Protein AF-A0A7S0Y3U4-F1 (afdb_monomer_lite)

pLDDT: mean 75.2, std 18.19, range [38.06, 94.94]

InterPro domains:
  IPR001638 Solute-binding protein family 3/N-terminal domain of MltF [PF00497] (31-138)

Radius of gyration: 26.19 Å; chains: 1; bounding box: 66×33×100 Å

Structure (mmCIF, N/CA/C/O backbone):
data_AF-A0A7S0Y3U4-F1
#
_entry.id   AF-A0A7S0Y3U4-F1
#
loop_
_atom_site.group_PDB
_atom_site.id
_atom_site.type_symbol
_atom_site.label_atom_id
_atom_site.label_alt_id
_atom_site.label_comp_id
_atom_site.label_asym_id
_atom_site.label_entity_id
_atom_site.label_seq_id
_atom_site.pdbx_PDB_ins_code
_atom_site.Cartn_x
_atom_site.Cartn_y
_atom_site.Cartn_z
_atom_site.occupancy
_atom_site.B_iso_or_equiv
_atom_site.auth_seq_id
_atom_site.auth_comp_id
_atom_site.auth_asym_id
_atom_site.auth_atom_id
_atom_site.pdbx_PDB_model_num
ATOM 1 N N . LEU A 1 1 ? -34.179 -6.756 67.789 1.00 38.88 1 LEU A N 1
ATOM 2 C CA . LEU A 1 1 ? -34.322 -7.344 66.439 1.00 38.88 1 LEU A CA 1
ATOM 3 C C . LEU A 1 1 ? -34.660 -6.210 65.473 1.00 38.88 1 LEU A C 1
ATOM 5 O O . LEU A 1 1 ? -35.826 -5.898 65.292 1.00 38.88 1 LEU A O 1
ATOM 9 N N . PHE A 1 2 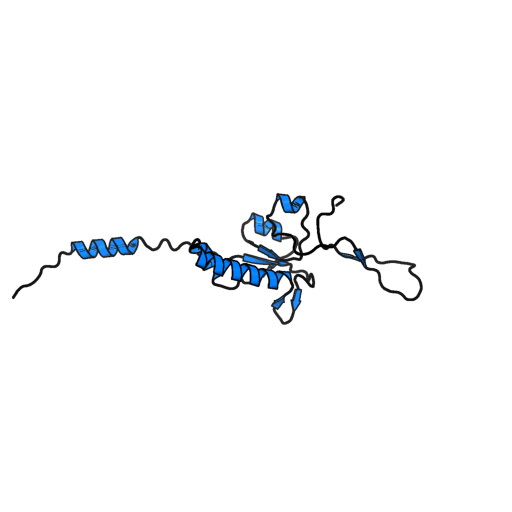? -33.640 -5.516 64.961 1.00 38.06 2 PHE A N 1
ATOM 10 C CA . PHE A 1 2 ? -33.795 -4.469 63.946 1.00 38.06 2 PHE A CA 1
ATOM 11 C C . PHE A 1 2 ? -33.689 -5.132 62.570 1.00 38.06 2 PHE A C 1
ATOM 13 O O . PHE A 1 2 ? -32.618 -5.610 62.210 1.00 38.06 2 PHE A O 1
ATOM 20 N N . GLY A 1 3 ? -34.801 -5.211 61.838 1.00 38.19 3 GLY A N 1
ATOM 21 C CA . GLY A 1 3 ? -34.831 -5.648 60.443 1.00 38.19 3 GLY A CA 1
ATOM 22 C C . GLY A 1 3 ? -34.945 -4.429 59.539 1.00 38.19 3 GLY A C 1
ATOM 23 O O . GLY A 1 3 ? -35.981 -3.769 59.522 1.00 38.19 3 GLY A O 1
ATOM 24 N N . THR A 1 4 ? -33.872 -4.101 58.827 1.00 45.12 4 THR A N 1
ATOM 25 C CA . THR A 1 4 ? -33.842 -3.032 57.829 1.00 45.12 4 THR A CA 1
ATOM 26 C C . THR A 1 4 ? -34.565 -3.486 56.565 1.00 45.12 4 THR A C 1
ATOM 28 O O . THR A 1 4 ? -34.158 -4.413 55.870 1.00 45.12 4 THR A O 1
ATOM 31 N N . MET A 1 5 ? -35.670 -2.810 56.273 1.00 44.88 5 MET A N 1
ATOM 32 C CA . MET A 1 5 ? -36.444 -2.957 55.049 1.00 44.88 5 MET A CA 1
ATOM 33 C C . MET A 1 5 ? -35.709 -2.196 53.934 1.00 44.88 5 MET A C 1
ATOM 35 O O . MET A 1 5 ? -35.868 -0.987 53.780 1.00 44.88 5 MET A O 1
ATOM 39 N N . VAL A 1 6 ? -34.822 -2.881 53.206 1.00 46.69 6 VAL A N 1
ATOM 40 C CA . VAL A 1 6 ? -34.140 -2.300 52.040 1.00 46.69 6 VAL A CA 1
ATOM 41 C C . VAL A 1 6 ? -35.144 -2.213 50.890 1.00 46.69 6 VAL A C 1
ATOM 43 O O . VAL A 1 6 ? -35.621 -3.222 50.378 1.00 46.69 6 VAL A O 1
ATOM 46 N N . SER A 1 7 ? -35.486 -0.976 50.533 1.00 51.22 7 SER A N 1
ATOM 47 C CA . SER A 1 7 ? -36.418 -0.600 49.470 1.00 51.22 7 SER A CA 1
ATOM 48 C C . SER A 1 7 ? -36.044 -1.211 48.113 1.00 51.22 7 SER A C 1
ATOM 50 O O . SER A 1 7 ? -34.919 -1.058 47.633 1.00 51.22 7 SER A O 1
ATOM 52 N N . SER A 1 8 ? -37.021 -1.840 47.456 1.00 55.72 8 SER A N 1
ATOM 53 C CA . SER A 1 8 ? -36.918 -2.464 46.127 1.00 55.72 8 SER A CA 1
ATOM 54 C C . SER A 1 8 ? -36.589 -1.486 44.987 1.00 55.72 8 SER A C 1
ATOM 56 O O . SER A 1 8 ? -36.200 -1.915 43.901 1.00 55.72 8 SER A O 1
ATOM 58 N N . SER A 1 9 ? -36.689 -0.174 45.222 1.00 53.62 9 SER A N 1
ATOM 59 C CA . SER A 1 9 ? -36.407 0.868 44.224 1.00 53.62 9 SER A CA 1
ATOM 60 C C . SER A 1 9 ? -34.919 1.062 43.912 1.00 53.62 9 SER A C 1
ATOM 62 O O . SER A 1 9 ? -34.582 1.508 42.816 1.00 53.62 9 SER A O 1
ATOM 64 N N . ALA A 1 10 ? -34.019 0.698 44.833 1.00 52.53 10 ALA A N 1
ATOM 65 C CA . ALA A 1 10 ? -32.576 0.839 44.628 1.00 52.53 10 ALA A CA 1
ATOM 66 C C . ALA A 1 10 ? -32.040 -0.154 43.581 1.00 52.53 10 ALA A C 1
ATOM 68 O O . ALA A 1 10 ? -31.176 0.190 42.778 1.00 52.53 10 ALA A O 1
ATOM 69 N N . TRP A 1 11 ? -32.607 -1.363 43.531 1.00 51.38 11 TRP A N 1
ATOM 70 C CA . TRP A 1 11 ? -32.203 -2.400 42.579 1.00 51.38 11 TRP A CA 1
ATOM 71 C C . TRP A 1 11 ? -32.619 -2.075 41.144 1.00 51.38 11 TRP A C 1
ATOM 73 O O . TRP A 1 11 ? -31.838 -2.280 40.218 1.00 51.38 11 TRP A O 1
ATOM 83 N N . ALA A 1 12 ? -33.810 -1.502 40.952 1.00 52.09 12 ALA A N 1
ATOM 84 C CA . ALA A 1 12 ? -34.292 -1.119 39.626 1.00 52.09 12 ALA A CA 1
ATOM 85 C C . ALA A 1 12 ? -33.425 -0.020 38.986 1.00 52.09 12 ALA A C 1
ATOM 87 O O . ALA A 1 12 ? -33.136 -0.081 37.794 1.00 52.09 12 ALA A O 1
ATOM 88 N N . LEU A 1 13 ? -32.953 0.946 39.783 1.00 47.81 13 LEU A N 1
ATOM 89 C CA . LEU A 1 13 ? -32.050 2.007 39.324 1.00 47.81 13 LEU A CA 1
ATOM 90 C C . LEU A 1 13 ? -30.660 1.476 38.952 1.00 47.81 13 LEU A C 1
ATOM 92 O O . LEU A 1 13 ? -30.117 1.892 37.932 1.00 47.81 13 LEU A O 1
ATOM 96 N N . VAL A 1 14 ? -30.109 0.528 39.717 1.00 52.47 14 VAL A N 1
ATOM 97 C CA . VAL A 1 14 ? -28.813 -0.106 39.408 1.00 52.47 14 VAL A CA 1
ATOM 98 C C . VAL A 1 14 ? -28.886 -0.931 38.118 1.00 52.47 14 VAL A C 1
ATOM 100 O O . VAL A 1 14 ? -27.982 -0.851 37.290 1.00 52.47 14 VAL A O 1
ATOM 103 N N . VAL A 1 15 ? -29.983 -1.662 37.890 1.00 54.34 15 VAL A N 1
ATOM 104 C CA . VAL A 1 15 ? -30.180 -2.440 36.653 1.00 54.34 15 VAL A CA 1
ATOM 105 C C . VAL A 1 15 ? -30.372 -1.526 35.436 1.00 54.34 15 VAL A C 1
ATOM 107 O O . VAL A 1 15 ? -29.781 -1.771 34.385 1.00 54.34 15 VAL A O 1
ATOM 110 N N . LEU A 1 16 ? -31.125 -0.428 35.574 1.00 47.66 16 LEU A N 1
ATOM 111 C CA . LEU A 1 16 ? -31.295 0.549 34.491 1.00 47.66 16 LEU A CA 1
ATOM 112 C C . LEU A 1 16 ? -29.999 1.309 34.167 1.00 47.66 16 LEU A C 1
ATOM 114 O O . LEU A 1 16 ? -29.732 1.555 32.990 1.00 47.66 16 LEU A O 1
ATOM 118 N N . LEU A 1 17 ? -29.172 1.630 35.167 1.00 49.12 17 LEU A N 1
ATOM 119 C CA . LEU A 1 17 ? -27.875 2.290 34.966 1.00 49.12 17 LEU A CA 1
ATOM 120 C C . LEU A 1 17 ? -26.839 1.374 34.295 1.00 49.12 17 LEU A C 1
ATOM 122 O O . LEU A 1 17 ? -26.054 1.859 33.486 1.00 49.12 17 LEU A O 1
ATOM 126 N N . LEU A 1 18 ? -26.870 0.062 34.550 1.00 48.94 18 LEU A N 1
ATOM 127 C CA . LEU A 1 18 ? -25.977 -0.904 33.892 1.00 48.94 18 LEU A CA 1
ATOM 128 C C . LEU A 1 18 ? -26.388 -1.231 32.447 1.00 48.94 18 LEU A C 1
ATOM 130 O O . LEU A 1 18 ? -25.547 -1.626 31.646 1.00 48.94 18 LEU A O 1
ATOM 134 N N . SER A 1 19 ? -27.659 -1.036 32.086 1.00 44.81 19 SER A N 1
ATOM 135 C CA . SER A 1 19 ? -28.164 -1.353 30.740 1.00 44.81 19 SER A CA 1
ATOM 136 C C . SER A 1 19 ? -27.830 -0.316 29.656 1.00 44.81 19 SER A C 1
ATOM 138 O O . SER A 1 19 ? -28.010 -0.596 28.474 1.00 44.81 19 SER A O 1
ATOM 140 N N . ARG A 1 20 ? -27.342 0.879 30.025 1.00 43.34 20 ARG A N 1
ATOM 141 C CA . ARG A 1 20 ? -27.036 1.963 29.067 1.00 43.34 20 ARG A CA 1
ATOM 142 C C . ARG A 1 20 ? -25.591 1.992 28.559 1.00 43.34 20 ARG A C 1
ATOM 144 O O . ARG A 1 20 ? -25.303 2.776 27.663 1.00 43.34 20 ARG A O 1
ATOM 151 N N . SER A 1 21 ? -24.698 1.154 29.082 1.00 48.00 21 SER A N 1
ATOM 152 C CA . SER A 1 21 ? -23.252 1.269 28.816 1.00 48.00 21 SER A CA 1
ATOM 153 C C . SER A 1 21 ? -22.712 0.352 27.715 1.00 48.00 21 SER A C 1
ATOM 155 O O . SER A 1 21 ? -21.503 0.183 27.618 1.00 48.00 21 SER A O 1
ATOM 157 N N . ALA A 1 22 ? -23.562 -0.241 26.877 1.00 46.78 22 ALA A N 1
ATOM 158 C CA . ALA A 1 22 ? -23.114 -1.153 25.823 1.00 46.78 22 ALA A CA 1
ATOM 159 C C . ALA A 1 22 ? -23.587 -0.723 24.429 1.00 46.78 22 ALA A C 1
ATOM 161 O O . ALA A 1 22 ? -24.050 -1.540 23.644 1.00 46.78 22 ALA A O 1
ATOM 162 N N . ALA A 1 23 ? -23.432 0.556 24.087 1.00 44.84 23 ALA A N 1
ATOM 163 C CA . ALA A 1 23 ? -23.079 0.868 22.706 1.00 44.84 23 ALA A CA 1
ATOM 164 C C . ALA A 1 23 ? -21.573 0.601 22.587 1.00 44.84 23 ALA A C 1
ATOM 166 O O . ALA A 1 23 ? -20.758 1.513 22.693 1.00 44.84 23 ALA A O 1
ATOM 167 N N . VAL A 1 24 ? -21.200 -0.680 22.503 1.00 54.19 24 VAL A N 1
ATOM 168 C CA . VAL A 1 24 ? -19.844 -1.059 22.100 1.00 54.19 24 VAL A CA 1
ATOM 169 C C . VAL A 1 24 ? -19.705 -0.513 20.686 1.00 54.19 24 VAL A C 1
ATOM 171 O O . VAL A 1 24 ? -20.443 -0.944 19.802 1.00 54.19 24 VAL A O 1
ATOM 174 N N . ALA A 1 25 ? -18.858 0.500 20.501 1.00 55.66 25 ALA A N 1
ATOM 175 C CA . ALA A 1 25 ? -18.509 0.973 19.172 1.00 55.66 25 ALA A CA 1
ATOM 176 C C . ALA A 1 25 ? -18.062 -0.249 18.360 1.00 55.66 25 ALA A C 1
ATOM 178 O O . ALA A 1 25 ? -17.199 -1.007 18.807 1.00 55.66 25 ALA A O 1
ATOM 179 N N . GLU A 1 26 ? -18.744 -0.503 17.248 1.00 61.81 26 GLU A N 1
ATOM 180 C CA . GLU A 1 26 ? -18.539 -1.704 16.452 1.00 61.81 26 GLU A CA 1
ATOM 181 C C . GLU A 1 26 ? -17.098 -1.715 15.932 1.00 61.81 26 GLU A C 1
ATOM 183 O O . GLU A 1 26 ? -16.666 -0.804 15.230 1.00 61.81 26 GLU A O 1
ATOM 188 N N . TYR A 1 27 ? -16.332 -2.721 16.351 1.00 69.19 27 TYR A N 1
ATOM 189 C CA . TYR A 1 27 ? -14.959 -2.929 15.910 1.00 69.19 27 TYR A CA 1
ATOM 190 C C . TYR A 1 27 ? -14.960 -3.346 14.440 1.00 69.19 27 TYR A C 1
ATOM 192 O O . TYR A 1 27 ? -15.448 -4.425 14.099 1.00 69.19 27 TYR A O 1
ATOM 200 N N . THR A 1 28 ? -14.366 -2.519 13.584 1.00 74.56 28 THR A N 1
ATOM 201 C CA . THR A 1 28 ? -14.059 -2.882 12.199 1.00 74.56 28 THR A CA 1
ATOM 202 C C . THR A 1 28 ? -12.540 -2.908 12.023 1.00 74.56 28 THR A C 1
ATOM 204 O O . THR A 1 28 ? -11.907 -1.853 12.162 1.00 74.56 28 THR A O 1
ATOM 207 N N . PRO A 1 29 ? -11.922 -4.077 11.764 1.00 81.00 29 PRO A N 1
ATOM 208 C CA . PRO A 1 29 ? -10.488 -4.148 11.502 1.00 81.00 29 PRO A CA 1
ATOM 209 C C . PRO A 1 29 ? -10.142 -3.359 10.237 1.00 81.00 29 PRO A C 1
ATOM 211 O O . PRO A 1 29 ? -10.935 -3.321 9.295 1.00 81.00 29 PRO A O 1
ATOM 214 N N . ILE A 1 30 ? -8.949 -2.762 10.208 1.00 88.31 30 ILE A N 1
ATOM 215 C CA . ILE A 1 30 ? -8.428 -2.114 9.000 1.00 88.31 30 ILE A CA 1
ATOM 216 C C . ILE A 1 30 ? -8.164 -3.197 7.952 1.00 88.31 30 ILE A C 1
ATOM 218 O O . ILE A 1 30 ? -7.420 -4.145 8.209 1.00 88.31 30 ILE A O 1
ATOM 222 N N . ARG A 1 31 ? -8.763 -3.054 6.770 1.00 91.94 31 ARG A N 1
ATOM 223 C CA . ARG A 1 31 ? -8.635 -4.005 5.660 1.00 91.94 31 ARG A CA 1
ATOM 224 C C . ARG A 1 31 ? -7.496 -3.579 4.758 1.00 91.94 31 ARG A C 1
ATOM 226 O O . ARG A 1 31 ? -7.560 -2.535 4.101 1.00 91.94 31 ARG A O 1
ATOM 233 N N . VAL A 1 32 ? -6.449 -4.389 4.752 1.00 94.62 32 VAL A N 1
ATOM 234 C CA . VAL A 1 32 ? -5.183 -4.070 4.101 1.00 94.62 32 VAL A CA 1
ATOM 235 C C . VAL A 1 32 ? -4.976 -5.033 2.950 1.00 94.62 32 VAL A C 1
ATOM 237 O O . VAL A 1 32 ? -4.858 -6.237 3.146 1.00 94.62 32 VAL A O 1
ATOM 240 N N . GLY A 1 33 ? -4.904 -4.488 1.746 1.00 94.75 33 GLY A N 1
ATOM 241 C CA . GLY A 1 33 ? -4.608 -5.236 0.537 1.00 94.75 33 GLY A CA 1
ATOM 242 C C . GLY A 1 33 ? -3.182 -4.986 0.088 1.00 94.75 33 GLY A C 1
ATOM 243 O O . GLY A 1 33 ? -2.685 -3.863 0.147 1.00 94.75 33 GLY A O 1
ATOM 244 N N . ALA A 1 34 ? -2.537 -6.020 -0.424 1.00 94.50 34 ALA A N 1
ATOM 245 C CA . ALA A 1 34 ? -1.285 -5.917 -1.149 1.00 94.50 34 ALA A CA 1
ATOM 246 C C . ALA A 1 34 ? -1.483 -6.443 -2.570 1.00 94.50 34 ALA A C 1
ATOM 248 O O . ALA A 1 34 ? -2.316 -7.324 -2.784 1.00 94.50 34 ALA A O 1
ATOM 249 N N . CYS A 1 35 ? -0.777 -5.902 -3.560 1.00 92.00 35 CYS A N 1
ATOM 250 C CA . CYS A 1 35 ? -0.997 -6.378 -4.918 1.00 92.00 35 CYS A CA 1
ATOM 251 C C . CYS A 1 35 ? -0.595 -7.839 -5.103 1.00 92.00 35 CYS A C 1
ATOM 253 O O . CYS A 1 35 ? 0.447 -8.285 -4.627 1.00 92.00 35 CYS A O 1
ATOM 255 N N . GLU A 1 36 ? -1.468 -8.572 -5.794 1.00 88.31 36 GLU A N 1
ATOM 256 C CA . GLU A 1 36 ? -1.301 -9.996 -6.082 1.00 88.31 36 GLU A CA 1
ATOM 257 C C . GLU A 1 36 ? -0.073 -10.257 -6.964 1.00 88.31 36 GLU A C 1
ATOM 259 O O . GLU A 1 36 ? 0.690 -11.192 -6.715 1.00 88.31 36 GLU A O 1
ATOM 264 N N . ASP A 1 37 ? 0.145 -9.407 -7.970 1.00 85.44 37 ASP A N 1
ATOM 265 C CA . ASP A 1 37 ? 1.305 -9.513 -8.843 1.00 85.44 37 ASP A CA 1
ATOM 266 C C . ASP A 1 37 ? 2.576 -9.136 -8.081 1.00 85.44 37 ASP A C 1
ATOM 268 O O . ASP A 1 37 ? 2.694 -8.044 -7.522 1.00 85.44 37 ASP A O 1
ATOM 272 N N . ALA A 1 38 ? 3.557 -10.042 -8.087 1.00 82.19 38 ALA A N 1
ATOM 273 C CA . ALA A 1 38 ? 4.826 -9.813 -7.416 1.00 82.19 38 ALA A CA 1
ATOM 274 C C . ALA A 1 38 ? 5.518 -8.565 -7.984 1.00 82.19 38 ALA A C 1
ATOM 276 O O . ALA A 1 38 ? 5.996 -8.546 -9.120 1.00 82.19 38 ALA A O 1
ATOM 277 N N . PHE A 1 39 ? 5.635 -7.545 -7.144 1.00 87.56 39 PHE A N 1
ATOM 278 C CA . PHE A 1 39 ? 6.295 -6.286 -7.430 1.00 87.56 39 PHE A CA 1
ATOM 279 C C . PHE A 1 39 ? 7.486 -6.088 -6.495 1.00 87.56 39 PHE A C 1
ATOM 281 O O . PHE A 1 39 ? 7.558 -5.156 -5.690 1.00 87.56 39 PHE A O 1
ATOM 288 N N . ALA A 1 40 ? 8.439 -7.018 -6.571 1.00 89.75 40 ALA A N 1
ATOM 289 C CA . ALA A 1 40 ? 9.651 -6.951 -5.771 1.00 89.75 40 ALA A CA 1
ATOM 290 C C . ALA A 1 40 ? 10.460 -5.673 -6.097 1.00 89.75 40 ALA A C 1
ATOM 292 O O . ALA A 1 40 ? 10.603 -5.313 -7.267 1.00 89.75 40 ALA A O 1
ATOM 293 N N . PRO A 1 41 ? 11.033 -4.995 -5.086 1.00 91.56 41 PRO A N 1
ATOM 294 C CA . PRO A 1 41 ? 11.096 -5.401 -3.678 1.00 91.56 41 PRO A CA 1
ATOM 295 C C . PRO A 1 41 ? 9.933 -4.886 -2.802 1.00 91.56 41 PRO A C 1
ATOM 297 O O . PRO A 1 41 ? 10.001 -5.030 -1.582 1.00 91.56 41 PRO A O 1
ATOM 300 N N . PHE A 1 42 ? 8.896 -4.268 -3.375 1.00 92.00 42 PHE A N 1
ATOM 301 C CA . PHE A 1 42 ? 7.831 -3.582 -2.630 1.00 92.00 42 PHE A CA 1
ATOM 302 C C . PHE A 1 42 ? 6.816 -4.539 -2.012 1.00 92.00 42 PHE A C 1
ATOM 304 O O . PHE A 1 42 ? 6.562 -4.448 -0.814 1.00 92.00 42 PHE A O 1
ATOM 311 N N . VAL A 1 43 ? 6.293 -5.472 -2.807 1.00 93.00 43 VAL A N 1
ATOM 312 C CA . VAL A 1 43 ? 5.352 -6.517 -2.379 1.00 93.00 43 VAL A CA 1
ATOM 313 C C . VAL A 1 43 ? 5.627 -7.774 -3.190 1.00 93.00 43 VAL A C 1
ATOM 315 O O . VAL A 1 43 ? 5.696 -7.714 -4.412 1.00 93.00 43 VAL A O 1
ATOM 318 N N . TYR A 1 44 ? 5.819 -8.912 -2.538 1.00 92.25 44 TYR A N 1
ATOM 319 C CA . TYR A 1 44 ? 5.977 -10.210 -3.188 1.00 92.25 44 TYR A CA 1
ATOM 320 C C . TYR A 1 44 ? 5.718 -11.339 -2.187 1.00 92.25 44 TYR A C 1
ATOM 322 O O . TYR A 1 44 ? 5.810 -11.151 -0.977 1.00 92.25 44 TYR A O 1
ATOM 330 N N . PHE A 1 45 ? 5.409 -12.531 -2.689 1.00 89.62 45 PHE A N 1
ATOM 331 C CA . PHE A 1 45 ? 5.220 -13.705 -1.844 1.00 89.62 45 PHE A CA 1
ATOM 332 C C . PHE A 1 45 ? 6.551 -14.435 -1.639 1.00 89.62 45 PHE A C 1
ATOM 334 O O . PHE A 1 45 ? 7.205 -14.831 -2.608 1.00 89.62 45 PHE A O 1
ATOM 341 N N . ALA A 1 46 ? 6.963 -14.629 -0.389 1.00 88.75 46 ALA A N 1
ATOM 342 C CA . ALA A 1 46 ? 8.140 -15.421 -0.044 1.00 88.75 46 ALA A CA 1
ATOM 343 C C . ALA A 1 46 ? 7.946 -16.114 1.305 1.00 88.75 46 ALA A C 1
ATOM 345 O O . ALA A 1 46 ? 7.326 -15.573 2.211 1.00 88.75 46 ALA A O 1
ATOM 346 N N . HIS A 1 47 ? 8.497 -17.321 1.445 1.00 89.88 47 HIS A N 1
ATOM 347 C CA . HIS A 1 47 ? 8.433 -18.104 2.689 1.00 89.88 47 HIS A CA 1
ATOM 348 C C . HIS A 1 47 ? 7.007 -18.383 3.207 1.00 89.88 47 HIS A C 1
ATOM 350 O O . HIS A 1 47 ? 6.831 -18.646 4.390 1.00 89.88 47 HIS A O 1
ATOM 356 N N . GLY A 1 48 ? 6.000 -18.377 2.326 1.00 88.19 48 GLY A N 1
ATOM 357 C CA . GLY A 1 48 ? 4.603 -18.605 2.708 1.00 88.19 48 GLY A CA 1
ATOM 358 C C . GLY A 1 48 ? 3.847 -17.342 3.131 1.00 88.19 48 GLY A C 1
ATOM 359 O O . GLY A 1 48 ? 2.693 -17.456 3.529 1.00 88.19 48 GLY A O 1
ATOM 360 N N . GLU A 1 49 ? 4.464 -16.163 3.021 1.00 90.25 49 GLU A N 1
ATOM 361 C CA . GLU A 1 49 ? 3.899 -14.893 3.474 1.00 90.25 49 GLU A CA 1
ATOM 362 C C . GLU A 1 49 ? 4.042 -13.795 2.411 1.00 90.25 49 GLU A C 1
ATOM 364 O O . GLU A 1 49 ? 4.959 -13.803 1.581 1.00 90.25 49 GLU A O 1
ATOM 369 N N . THR A 1 50 ? 3.138 -12.816 2.458 1.00 91.75 50 THR A N 1
ATOM 370 C CA . THR A 1 50 ? 3.271 -11.566 1.704 1.00 91.75 50 THR A CA 1
ATOM 371 C C . THR A 1 50 ? 4.287 -10.681 2.414 1.00 91.75 50 THR A C 1
ATOM 373 O O . THR A 1 50 ? 4.070 -10.250 3.544 1.00 91.75 50 THR A O 1
ATOM 376 N N . VAL A 1 51 ? 5.403 -10.407 1.749 1.00 93.06 51 VAL A N 1
ATOM 377 C CA . VAL A 1 51 ? 6.525 -9.634 2.286 1.00 93.06 51 VAL A CA 1
ATOM 378 C C . VAL A 1 51 ? 6.908 -8.512 1.329 1.00 93.06 51 VAL A C 1
ATOM 380 O O . VAL A 1 51 ? 6.476 -8.464 0.179 1.00 93.06 51 VAL A O 1
ATOM 383 N N . GLY A 1 52 ? 7.760 -7.605 1.792 1.00 93.38 52 GLY A N 1
ATOM 384 C CA . GLY A 1 52 ? 8.328 -6.551 0.963 1.00 93.38 52 GLY A CA 1
ATOM 385 C C . GLY A 1 52 ? 8.380 -5.216 1.683 1.00 93.38 52 GLY A C 1
ATOM 386 O O . GLY A 1 52 ? 7.927 -5.078 2.818 1.00 93.38 52 GLY A O 1
ATOM 387 N N . PHE A 1 53 ? 8.973 -4.229 1.023 1.00 94.06 53 PHE A N 1
ATOM 388 C CA . PHE A 1 53 ? 9.187 -2.910 1.605 1.00 94.06 53 PHE A CA 1
ATOM 389 C C . PHE A 1 53 ? 7.885 -2.227 2.052 1.00 94.06 53 PHE A C 1
ATOM 391 O O . PHE A 1 53 ? 7.861 -1.602 3.111 1.00 94.06 53 PHE A O 1
ATOM 398 N N . ASP A 1 54 ? 6.801 -2.366 1.287 1.00 94.31 54 ASP A N 1
ATOM 399 C CA . ASP A 1 54 ? 5.518 -1.745 1.631 1.00 94.31 54 ASP A CA 1
ATOM 400 C C . ASP A 1 54 ? 4.846 -2.446 2.812 1.00 94.31 54 ASP A C 1
ATOM 402 O O . ASP A 1 54 ? 4.271 -1.785 3.674 1.00 94.31 54 ASP A O 1
ATOM 406 N N . VAL A 1 55 ? 4.966 -3.775 2.881 1.00 93.06 55 VAL A N 1
ATOM 407 C CA . VAL A 1 55 ? 4.450 -4.582 3.995 1.00 93.06 55 VAL A CA 1
ATOM 408 C C . VAL A 1 55 ? 5.140 -4.192 5.299 1.00 93.06 55 VAL A C 1
ATOM 410 O O . VAL A 1 55 ? 4.481 -3.940 6.306 1.00 93.06 55 VAL A O 1
ATOM 413 N N . GLU A 1 56 ? 6.469 -4.092 5.280 1.00 93.38 56 GLU A N 1
ATOM 414 C CA . GLU A 1 56 ? 7.246 -3.723 6.464 1.00 93.38 56 GLU A CA 1
ATOM 415 C C . GLU A 1 56 ? 6.994 -2.269 6.885 1.00 93.38 56 GLU A C 1
ATOM 417 O O . GLU A 1 56 ? 6.831 -1.989 8.074 1.00 93.38 56 GLU A O 1
ATOM 422 N N . GLN A 1 57 ? 6.877 -1.338 5.931 1.00 92.56 57 GLN A N 1
ATOM 423 C CA . GLN A 1 57 ? 6.457 0.032 6.239 1.00 92.56 57 GLN A CA 1
ATOM 424 C C . GLN A 1 57 ? 5.079 0.071 6.897 1.00 92.56 57 GLN A C 1
ATOM 426 O O . GLN A 1 57 ? 4.893 0.775 7.890 1.00 92.56 57 GLN A O 1
ATOM 431 N N . TRP A 1 58 ? 4.119 -0.681 6.362 1.00 92.75 58 TRP A N 1
ATOM 432 C CA . TRP A 1 58 ? 2.770 -0.722 6.900 1.00 92.75 58 TRP A CA 1
ATOM 433 C C . TRP A 1 58 ? 2.742 -1.235 8.343 1.00 92.75 58 TRP A C 1
ATOM 435 O O . TRP A 1 58 ? 2.119 -0.602 9.191 1.00 92.75 58 TRP A O 1
ATOM 445 N N . LYS A 1 59 ? 3.485 -2.303 8.662 1.00 90.88 59 LYS A N 1
ATOM 446 C CA . LYS A 1 59 ? 3.615 -2.807 10.044 1.00 90.88 59 LYS A CA 1
ATOM 447 C C . LYS A 1 59 ? 4.122 -1.729 11.006 1.00 90.88 59 LYS A C 1
ATOM 449 O O . LYS A 1 59 ? 3.599 -1.587 12.115 1.00 90.88 59 LYS A O 1
ATOM 454 N N . VAL A 1 60 ? 5.114 -0.941 10.583 1.00 91.00 60 VAL A N 1
ATOM 455 C CA . VAL A 1 60 ? 5.652 0.171 11.383 1.00 91.00 60 VAL A CA 1
ATOM 456 C C . VAL A 1 60 ? 4.608 1.273 11.563 1.00 91.00 60 VAL A C 1
ATOM 458 O O . VAL A 1 60 ? 4.390 1.715 12.689 1.00 91.00 60 VAL A O 1
ATOM 461 N N . ILE A 1 61 ? 3.939 1.694 10.488 1.00 90.44 61 ILE A N 1
ATOM 462 C CA . ILE A 1 61 ? 2.894 2.728 10.538 1.00 90.44 61 ILE A CA 1
ATOM 463 C C . ILE A 1 61 ? 1.762 2.290 11.461 1.00 90.44 61 ILE A C 1
ATOM 465 O O . ILE A 1 61 ? 1.417 3.022 12.380 1.00 90.44 61 ILE A O 1
ATOM 469 N N . HIS A 1 62 ? 1.252 1.075 11.273 1.00 89.19 62 HIS A N 1
ATOM 470 C CA . HIS A 1 62 ? 0.203 0.491 12.096 1.00 89.19 62 HIS A CA 1
ATOM 471 C C . HIS A 1 62 ? 0.583 0.495 13.584 1.00 89.19 62 HIS A C 1
ATOM 473 O O . HIS A 1 62 ? -0.177 0.973 14.426 1.00 89.19 62 HIS A O 1
ATOM 479 N N . SER A 1 63 ? 1.800 0.046 13.904 1.00 86.12 63 SER A N 1
ATOM 480 C CA . SER A 1 63 ? 2.311 0.018 15.279 1.00 86.12 63 SER A CA 1
ATOM 481 C C . SER A 1 63 ? 2.425 1.415 15.895 1.00 86.12 63 SER A C 1
ATOM 483 O O . SER A 1 63 ? 2.088 1.608 17.064 1.00 86.12 63 SER A O 1
ATOM 485 N N . LEU A 1 64 ? 2.887 2.403 15.125 1.00 87.88 64 LEU A N 1
ATOM 486 C CA . LEU A 1 64 ? 2.993 3.790 15.582 1.00 87.88 64 LEU A CA 1
ATOM 487 C C . LEU A 1 64 ? 1.616 4.439 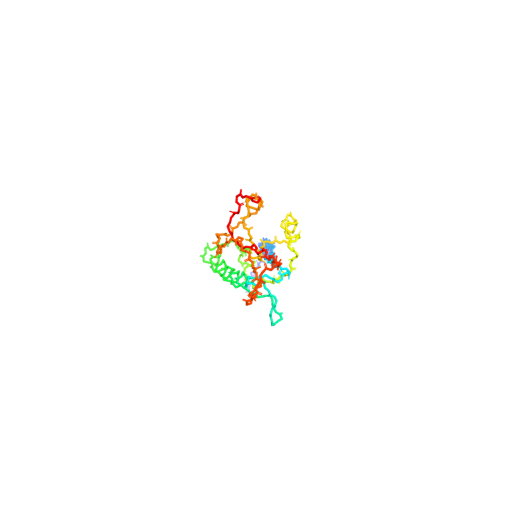15.754 1.00 87.88 64 LEU A C 1
ATOM 489 O O . LEU A 1 64 ? 1.395 5.133 16.745 1.00 87.88 64 LEU A O 1
ATOM 493 N N . SER A 1 65 ? 0.681 4.179 14.840 1.00 86.62 65 SER A N 1
ATOM 494 C CA . SER A 1 65 ? -0.706 4.633 14.941 1.00 86.62 65 SER A CA 1
ATOM 495 C C . SER A 1 65 ? -1.389 4.061 16.181 1.00 86.62 65 SER A C 1
ATOM 497 O O . SER A 1 65 ? -2.057 4.804 16.895 1.00 86.62 65 SER A O 1
ATOM 499 N N . ALA A 1 66 ? -1.172 2.777 16.488 1.00 83.62 66 ALA A N 1
ATOM 500 C CA . ALA A 1 66 ? -1.702 2.144 17.695 1.00 83.62 66 ALA A CA 1
ATOM 501 C C . ALA A 1 66 ? -1.184 2.842 18.964 1.00 83.62 66 ALA A C 1
ATOM 503 O O . ALA A 1 66 ? -1.954 3.205 19.855 1.00 83.62 66 ALA A O 1
ATOM 504 N N . GLN A 1 67 ? 0.130 3.084 19.030 1.00 83.94 67 GLN A N 1
ATOM 505 C CA . GLN A 1 67 ? 0.768 3.757 20.164 1.00 83.94 67 GLN A CA 1
ATOM 506 C C . GLN A 1 67 ? 0.286 5.202 20.331 1.00 83.94 67 GLN A C 1
ATOM 508 O O . GLN A 1 67 ? 0.044 5.646 21.456 1.00 83.94 67 GLN A O 1
ATOM 513 N N . ASP A 1 68 ? 0.140 5.945 19.233 1.00 85.62 68 ASP A N 1
ATOM 514 C CA . ASP A 1 68 ? -0.317 7.331 19.291 1.00 85.62 68 ASP A CA 1
ATOM 515 C C . ASP A 1 68 ? -1.796 7.436 19.676 1.00 85.62 68 ASP A C 1
ATOM 517 O O . ASP A 1 68 ? -2.148 8.298 20.483 1.00 85.62 68 ASP A O 1
ATOM 521 N N . ALA A 1 69 ? -2.644 6.518 19.201 1.00 82.94 69 ALA A N 1
ATOM 522 C CA . ALA A 1 69 ? -4.047 6.442 19.603 1.00 82.94 69 ALA A CA 1
ATOM 523 C C . ALA A 1 69 ? -4.182 6.217 21.120 1.00 82.94 69 ALA A C 1
ATOM 525 O O . ALA A 1 69 ? -4.915 6.945 21.789 1.00 82.94 69 ALA A O 1
ATOM 526 N N . VAL A 1 70 ? -3.391 5.300 21.692 1.00 81.06 70 VAL A N 1
ATOM 527 C CA . VAL A 1 70 ? -3.322 5.092 23.151 1.00 81.06 70 VAL A CA 1
ATOM 528 C C . VAL A 1 70 ? -2.858 6.363 23.869 1.00 81.06 70 VAL A C 1
ATOM 530 O O . VAL A 1 70 ? -3.436 6.761 24.880 1.00 81.06 70 VAL A O 1
ATOM 533 N N . ARG A 1 71 ? -1.806 7.015 23.362 1.00 82.88 71 ARG A N 1
ATOM 534 C CA . ARG A 1 71 ? -1.178 8.176 24.010 1.00 82.88 71 ARG A CA 1
ATOM 535 C C . ARG A 1 71 ? -2.069 9.416 24.012 1.00 82.88 71 ARG A C 1
ATOM 537 O O . ARG A 1 71 ? -2.063 10.170 24.983 1.00 82.88 71 ARG A O 1
ATOM 544 N N . THR A 1 72 ? -2.778 9.661 22.916 1.00 84.88 72 THR A N 1
ATOM 545 C CA . THR A 1 72 ? -3.588 10.872 22.713 1.00 84.88 72 THR A CA 1
ATOM 546 C C . THR A 1 72 ? -5.007 10.740 23.264 1.00 84.88 72 THR A C 1
ATOM 548 O O . THR A 1 72 ? -5.737 11.729 23.284 1.00 84.88 72 THR A O 1
ATOM 551 N N . GLY A 1 73 ? -5.385 9.553 23.755 1.00 78.00 73 GLY A N 1
ATOM 552 C CA . GLY A 1 73 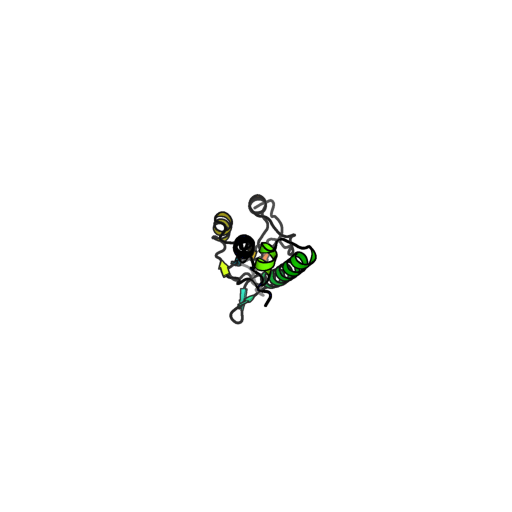? -6.766 9.258 24.130 1.00 78.00 73 GLY A CA 1
ATOM 553 C C . GLY A 1 73 ? -7.678 9.260 22.906 1.00 78.00 73 GLY A C 1
ATOM 554 O O . GLY A 1 73 ? -8.778 9.809 22.968 1.00 78.00 73 GLY A O 1
ATOM 555 N N . GLY A 1 74 ? -7.179 8.715 21.791 1.00 70.81 74 GLY A N 1
ATOM 556 C CA . GLY A 1 74 ? -7.917 8.571 20.544 1.00 70.81 74 GLY A CA 1
ATOM 557 C C . GLY A 1 74 ? -9.205 7.770 20.726 1.00 70.81 74 GLY A C 1
ATOM 558 O O . GLY A 1 74 ? -9.454 7.174 21.775 1.00 70.81 74 GLY A O 1
ATOM 559 N N . ASP A 1 75 ? -10.047 7.775 19.694 1.00 75.94 75 ASP A N 1
ATOM 560 C CA . ASP A 1 75 ? -11.300 7.022 19.720 1.00 75.94 75 ASP A CA 1
ATOM 561 C C . ASP A 1 75 ? -11.031 5.546 20.066 1.00 75.94 75 ASP A C 1
ATOM 563 O O . ASP A 1 75 ? -10.175 4.897 19.464 1.00 75.94 75 ASP A O 1
ATOM 567 N N . MET A 1 76 ? -11.782 5.023 21.038 1.00 71.25 76 MET A N 1
ATOM 568 C CA . MET A 1 76 ? -11.736 3.624 21.457 1.00 71.25 76 MET A CA 1
ATOM 569 C C . MET A 1 76 ? -11.942 2.681 20.266 1.00 71.25 76 MET A C 1
ATOM 571 O O . MET A 1 76 ? -11.320 1.625 20.216 1.00 71.25 76 MET A O 1
ATOM 575 N N . SER A 1 77 ? -12.774 3.069 19.293 1.00 70.88 77 SER A N 1
ATOM 576 C CA . SER A 1 77 ? -12.973 2.292 18.066 1.00 70.88 77 SER A CA 1
ATOM 577 C C . SER A 1 77 ? -11.678 2.182 17.247 1.00 70.88 77 SER A C 1
ATOM 579 O O . SER A 1 77 ? -11.274 1.080 16.887 1.00 70.88 77 SER A O 1
ATOM 581 N N . ALA A 1 78 ? -10.966 3.297 17.052 1.00 71.75 78 ALA A N 1
ATOM 582 C CA . ALA A 1 78 ? -9.697 3.349 16.331 1.00 71.75 78 ALA A CA 1
ATOM 583 C C . ALA A 1 78 ? -8.580 2.607 17.074 1.00 71.75 78 ALA A C 1
ATOM 585 O O . ALA A 1 78 ? -7.773 1.923 16.450 1.00 71.75 78 ALA A O 1
ATOM 586 N N . MET A 1 79 ? -8.552 2.703 18.407 1.00 74.06 79 MET A N 1
ATOM 587 C CA . MET A 1 79 ? -7.623 1.933 19.233 1.00 74.06 79 MET A CA 1
ATOM 588 C C . MET A 1 79 ? -7.852 0.432 19.063 1.00 74.06 79 MET A C 1
ATOM 590 O O . MET A 1 79 ? -6.902 -0.283 18.759 1.00 74.06 79 MET A O 1
ATOM 594 N N . LEU A 1 80 ? -9.104 -0.028 19.179 1.00 75.44 80 LEU A N 1
ATOM 595 C CA . LEU A 1 80 ? -9.467 -1.432 18.981 1.00 75.44 80 LEU A CA 1
ATOM 596 C C . LEU A 1 80 ? -9.076 -1.906 17.576 1.00 75.44 80 LEU A C 1
ATOM 598 O O . LEU A 1 80 ? -8.447 -2.955 17.453 1.00 75.44 80 LEU A O 1
ATOM 602 N N . SER A 1 81 ? -9.366 -1.119 16.531 1.00 75.62 81 SER A N 1
ATOM 603 C CA . SER A 1 81 ? -8.984 -1.407 15.137 1.00 75.62 81 SER A CA 1
ATOM 604 C C . SER A 1 81 ? -7.479 -1.606 14.925 1.00 75.62 81 SER A C 1
ATOM 606 O O . SER A 1 81 ? -7.105 -2.280 13.969 1.00 75.62 81 SER A O 1
ATOM 608 N N . LEU A 1 82 ? -6.640 -1.066 15.815 1.00 81.31 82 LEU A N 1
ATOM 609 C CA . LEU A 1 82 ? -5.178 -1.107 15.748 1.00 81.31 82 LEU A CA 1
ATOM 610 C C . LEU A 1 82 ? -4.538 -2.085 16.757 1.00 81.31 82 LEU A C 1
ATOM 612 O O . LEU A 1 82 ? -3.316 -2.226 16.785 1.00 81.31 82 LEU A O 1
ATOM 616 N N . GLU A 1 83 ? -5.325 -2.770 17.598 1.00 75.38 83 GLU A N 1
ATOM 617 C CA . GLU A 1 83 ? -4.799 -3.712 18.604 1.00 75.38 83 GLU A CA 1
ATOM 618 C C . GLU A 1 83 ? -4.204 -4.989 17.997 1.00 75.38 83 GLU A C 1
ATOM 620 O O . GLU A 1 83 ? -3.389 -5.661 18.632 1.00 75.38 83 GLU A O 1
ATOM 625 N N . ARG A 1 84 ? -4.629 -5.358 16.786 1.00 78.38 84 ARG A N 1
ATOM 626 C CA . ARG A 1 84 ? -4.189 -6.578 16.102 1.00 78.38 84 ARG A CA 1
ATOM 627 C C . ARG A 1 84 ? -3.407 -6.235 14.857 1.00 78.38 84 ARG A C 1
ATOM 629 O O . ARG A 1 84 ? -3.779 -5.314 14.142 1.00 78.38 84 ARG A O 1
ATOM 636 N N . GLU A 1 85 ? -2.369 -7.016 14.574 1.00 75.62 85 GLU A N 1
ATOM 637 C CA . GLU A 1 85 ? -1.743 -6.943 13.259 1.00 75.62 85 GLU A CA 1
ATOM 638 C C . GLU A 1 85 ? -2.792 -7.252 12.180 1.00 75.62 85 GLU A C 1
ATOM 640 O O . GLU A 1 85 ? -3.527 -8.238 12.309 1.00 75.62 85 GLU A O 1
ATOM 645 N N . PRO A 1 86 ? -2.903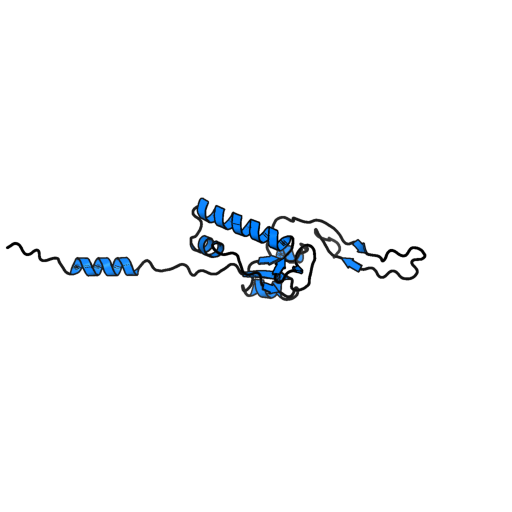 -6.402 11.148 1.00 75.81 86 PRO A N 1
ATOM 646 C CA . PRO A 1 86 ? -3.888 -6.593 10.104 1.00 75.81 86 PRO A CA 1
ATOM 647 C C . PRO A 1 86 ? -3.488 -7.769 9.221 1.00 75.81 86 PRO A C 1
ATOM 649 O O . PRO A 1 86 ? -2.329 -7.911 8.823 1.00 75.81 86 PRO A O 1
ATOM 652 N N . GLU A 1 87 ? -4.473 -8.593 8.886 1.00 83.50 87 GLU A N 1
ATOM 653 C CA . GLU A 1 87 ? -4.324 -9.596 7.843 1.00 83.50 87 GLU A CA 1
ATOM 654 C C . GLU A 1 87 ? -4.189 -8.878 6.496 1.00 83.50 87 GLU A C 1
ATOM 656 O O . GLU A 1 87 ? -5.030 -8.054 6.133 1.00 83.50 87 GLU A O 1
ATOM 661 N N . ILE A 1 88 ? -3.097 -9.162 5.785 1.00 90.94 88 ILE A N 1
ATOM 662 C CA . ILE A 1 88 ? -2.837 -8.588 4.468 1.00 90.94 88 ILE A CA 1
ATOM 663 C C . ILE A 1 88 ? -3.329 -9.574 3.419 1.00 90.94 88 ILE A C 1
ATOM 665 O O . ILE A 1 88 ? -2.742 -10.640 3.228 1.00 90.94 88 ILE A O 1
ATOM 669 N N . GLU A 1 89 ? -4.389 -9.201 2.716 1.00 92.06 89 GLU A N 1
ATOM 670 C CA . GLU A 1 89 ? -4.927 -9.988 1.609 1.00 92.06 89 GLU A CA 1
ATOM 671 C C . GLU A 1 89 ? -4.273 -9.603 0.276 1.00 92.06 89 GLU A C 1
ATOM 673 O O . GLU A 1 89 ? -3.844 -8.465 0.075 1.00 92.06 89 GLU A O 1
ATOM 678 N N . LEU A 1 90 ? -4.214 -10.546 -0.665 1.00 91.88 90 LEU A N 1
ATOM 679 C CA . LEU A 1 90 ? -3.780 -10.252 -2.029 1.00 91.88 90 LEU A CA 1
ATOM 680 C C . LEU A 1 90 ? -4.950 -9.699 -2.845 1.00 91.88 90 LEU A C 1
ATOM 682 O O . LEU A 1 90 ? -6.035 -10.280 -2.877 1.00 91.88 90 LEU A O 1
ATOM 686 N N . VAL A 1 91 ? -4.716 -8.579 -3.522 1.00 93.62 91 VAL A N 1
ATOM 687 C CA . VAL A 1 91 ? -5.718 -7.858 -4.310 1.00 93.62 91 VAL A CA 1
ATOM 688 C C . VAL A 1 91 ? -5.196 -7.646 -5.721 1.00 93.62 91 VAL A C 1
ATOM 690 O O . VAL A 1 91 ? -4.059 -7.216 -5.927 1.00 93.62 91 VAL A O 1
ATOM 693 N N . LYS A 1 92 ? -6.042 -7.914 -6.715 1.00 91.94 92 LYS A N 1
ATOM 694 C CA . LYS A 1 92 ? -5.716 -7.634 -8.115 1.00 91.94 92 LYS A CA 1
ATOM 695 C C . LYS A 1 92 ? -5.545 -6.142 -8.329 1.00 91.94 92 LYS A C 1
ATOM 697 O O . LYS A 1 92 ? -6.353 -5.343 -7.858 1.00 91.94 92 LYS A O 1
ATOM 702 N N . PHE A 1 93 ? -4.531 -5.775 -9.103 1.00 88.94 93 PHE A N 1
ATOM 703 C CA . PHE A 1 93 ? -4.246 -4.374 -9.391 1.00 88.94 93 PHE A CA 1
ATOM 704 C C . PHE A 1 93 ? -5.420 -3.645 -10.064 1.00 88.94 93 PHE A C 1
ATOM 706 O O . PHE A 1 93 ? -5.637 -2.469 -9.811 1.00 88.94 93 PHE A O 1
ATOM 713 N N . ASP A 1 94 ? -6.223 -4.334 -10.870 1.00 89.50 94 ASP A N 1
ATOM 714 C CA . ASP A 1 94 ? -7.378 -3.711 -11.529 1.00 89.50 94 ASP A CA 1
ATOM 715 C C . ASP A 1 94 ? -8.617 -3.601 -10.618 1.00 89.50 94 ASP A C 1
ATOM 717 O O . ASP A 1 94 ? -9.611 -2.987 -11.000 1.00 89.50 94 ASP A O 1
ATOM 721 N N . ASP A 1 95 ? -8.588 -4.195 -9.418 1.00 92.19 95 ASP A N 1
ATOM 722 C CA . ASP A 1 95 ? -9.749 -4.273 -8.522 1.00 92.19 95 ASP A CA 1
ATOM 723 C C . ASP A 1 95 ? -9.674 -3.309 -7.328 1.00 92.19 95 ASP A C 1
ATOM 725 O O . ASP A 1 95 ? -10.706 -2.941 -6.764 1.00 92.19 95 ASP A O 1
ATOM 729 N N . PHE A 1 96 ? -8.478 -2.848 -6.941 1.00 91.81 96 PHE A N 1
ATOM 730 C CA . PHE A 1 96 ? -8.317 -2.067 -5.706 1.00 91.81 96 PHE A CA 1
ATOM 731 C C . PHE A 1 96 ? -9.173 -0.784 -5.689 1.00 91.81 96 PHE A C 1
ATOM 733 O O . PHE A 1 96 ? -9.721 -0.437 -4.645 1.00 91.81 96 PHE A O 1
ATOM 740 N N . GLU A 1 97 ? -9.346 -0.104 -6.831 1.00 91.12 97 GLU A N 1
ATOM 741 C CA . GLU A 1 97 ? -10.150 1.127 -6.925 1.00 91.12 97 GLU A CA 1
ATOM 742 C C . GLU A 1 97 ? -11.633 0.859 -6.622 1.00 91.12 97 GLU A C 1
ATOM 744 O O . GLU A 1 97 ? -12.268 1.603 -5.872 1.00 91.12 97 GLU A O 1
ATOM 749 N N . ASN A 1 98 ? -12.183 -0.247 -7.136 1.00 93.31 98 ASN A N 1
ATOM 750 C CA . ASN A 1 98 ? -13.558 -0.654 -6.837 1.00 93.31 98 ASN A CA 1
ATOM 751 C C . ASN A 1 98 ? -13.724 -1.002 -5.358 1.00 93.31 98 ASN A C 1
ATOM 753 O O . ASN A 1 98 ? -14.754 -0.692 -4.753 1.00 93.31 98 ASN A O 1
ATOM 757 N N . ARG A 1 99 ? -12.705 -1.635 -4.773 1.00 94.56 99 ARG A N 1
ATOM 758 C CA . ARG A 1 99 ? -12.708 -2.017 -3.363 1.00 94.56 99 ARG A CA 1
ATOM 759 C C . ARG A 1 99 ? -12.589 -0.829 -2.412 1.00 94.56 99 ARG A C 1
ATOM 761 O O . ARG A 1 99 ? -13.199 -0.850 -1.345 1.00 94.56 99 ARG A O 1
ATOM 768 N N . PHE A 1 100 ? -11.877 0.225 -2.802 1.00 92.50 100 PHE A N 1
ATOM 769 C CA . PHE A 1 100 ? -11.950 1.503 -2.097 1.00 92.50 100 PHE A CA 1
ATOM 770 C C . PHE A 1 100 ? -13.349 2.113 -2.212 1.00 92.50 100 PHE A C 1
ATOM 772 O O . PHE A 1 100 ? -13.944 2.493 -1.206 1.00 92.50 100 PHE A O 1
ATOM 779 N N . ALA A 1 101 ? -13.920 2.150 -3.420 1.00 91.94 101 ALA A N 1
ATOM 780 C CA . ALA A 1 101 ? -15.215 2.784 -3.668 1.00 91.94 101 ALA A CA 1
ATOM 781 C C . ALA A 1 101 ? -16.385 2.120 -2.919 1.00 91.94 101 ALA A C 1
ATOM 783 O O . ALA A 1 101 ? -17.301 2.808 -2.468 1.00 91.94 101 ALA A O 1
ATOM 784 N N . ASN A 1 102 ? -16.368 0.793 -2.775 1.00 93.94 102 ASN A N 1
ATOM 785 C CA . ASN A 1 102 ? -17.382 0.055 -2.014 1.00 93.94 102 ASN A CA 1
ATOM 786 C C . ASN A 1 102 ? -17.030 -0.095 -0.522 1.00 93.94 102 ASN A C 1
ATOM 788 O O . ASN A 1 102 ? -17.777 -0.741 0.215 1.00 93.94 102 ASN A O 1
ATOM 792 N N . GLY A 1 103 ? -15.903 0.483 -0.093 1.00 91.56 103 GLY A N 1
ATOM 793 C CA . GLY A 1 103 ? -15.421 0.431 1.274 1.00 91.56 103 GLY A CA 1
ATOM 794 C C . GLY A 1 103 ? -15.191 -0.993 1.752 1.00 91.56 103 GLY A C 1
ATOM 795 O O . GLY A 1 103 ? -15.610 -1.293 2.860 1.00 91.56 103 GLY A O 1
ATOM 796 N N . THR A 1 104 ? -14.595 -1.868 0.934 1.00 93.31 104 THR A N 1
ATOM 797 C CA . THR A 1 104 ? -14.109 -3.217 1.307 1.00 93.31 104 THR A CA 1
ATOM 798 C C . THR A 1 104 ? -12.585 -3.282 1.426 1.00 93.31 104 THR A C 1
ATOM 800 O O . THR A 1 104 ? -12.043 -4.346 1.723 1.00 93.31 104 THR A O 1
ATOM 803 N N . LEU A 1 105 ? -11.896 -2.169 1.186 1.00 94.19 105 LEU A N 1
ATOM 804 C CA . LEU A 1 105 ? -10.453 -2.007 1.305 1.00 94.19 105 LEU A CA 1
ATOM 805 C C . LEU A 1 105 ? -10.165 -0.621 1.885 1.00 94.19 105 LEU A C 1
ATOM 807 O O . LEU A 1 105 ? -10.763 0.355 1.437 1.00 94.19 105 LEU A O 1
ATOM 811 N N . ASP A 1 106 ? -9.263 -0.545 2.862 1.00 92.75 106 ASP A N 1
ATOM 812 C CA . ASP A 1 106 ? -8.902 0.707 3.544 1.00 92.75 106 ASP A CA 1
ATOM 813 C C . ASP A 1 106 ? -7.477 1.155 3.204 1.00 92.75 106 ASP A C 1
ATOM 815 O O . ASP A 1 106 ? -7.187 2.350 3.174 1.00 92.75 106 ASP A O 1
ATOM 819 N N . VAL A 1 107 ? -6.584 0.205 2.910 1.00 93.94 107 VAL A N 1
ATOM 820 C CA . VAL A 1 107 ? -5.183 0.463 2.557 1.00 93.94 107 VAL A CA 1
ATOM 821 C C . VAL A 1 107 ? -4.752 -0.468 1.433 1.00 93.94 107 VAL A C 1
ATOM 823 O O . VAL A 1 107 ? -5.081 -1.652 1.453 1.00 93.94 107 VAL A O 1
ATOM 826 N N . PHE A 1 108 ? -3.981 0.051 0.473 1.00 94.94 108 PHE A N 1
ATOM 827 C CA . PHE A 1 108 ? -3.437 -0.731 -0.636 1.00 94.94 108 PHE A CA 1
ATOM 828 C C . PHE A 1 108 ? -1.917 -0.560 -0.769 1.00 94.94 108 PHE A C 1
ATOM 830 O O . PHE A 1 108 ? -1.415 0.562 -0.839 1.00 94.94 108 PHE A O 1
ATOM 837 N N . LEU A 1 109 ? -1.191 -1.679 -0.818 1.00 94.62 109 LEU A N 1
ATOM 838 C CA . LEU A 1 109 ? 0.271 -1.769 -0.848 1.00 94.62 109 LEU A CA 1
ATOM 839 C C . LEU A 1 109 ? 0.725 -2.342 -2.203 1.00 94.62 109 LEU A C 1
ATOM 841 O O . LEU A 1 109 ? 0.408 -3.488 -2.514 1.00 94.62 109 LEU A O 1
ATOM 845 N N . CYS A 1 110 ? 1.433 -1.570 -3.038 1.00 92.19 110 CYS A N 1
ATOM 846 C CA . CYS A 1 110 ? 1.877 -2.057 -4.359 1.00 92.19 110 CYS A CA 1
ATOM 847 C C . CYS A 1 110 ? 2.962 -1.210 -5.058 1.00 92.19 110 CYS A C 1
ATOM 849 O O . CYS A 1 110 ? 2.934 -1.024 -6.274 1.00 92.19 110 CYS A O 1
ATOM 851 N N . GLY A 1 111 ? 3.887 -0.591 -4.325 1.00 88.69 111 GLY A N 1
ATOM 852 C CA . GLY A 1 111 ? 4.887 0.321 -4.893 1.00 88.69 111 GLY A CA 1
ATOM 853 C C . GLY A 1 111 ? 4.245 1.369 -5.809 1.00 88.69 111 GLY A C 1
ATOM 854 O O . GLY A 1 111 ? 4.756 1.650 -6.897 1.00 88.69 111 GLY A O 1
ATOM 855 N N . LEU A 1 112 ? 3.055 1.851 -5.420 1.00 88.19 112 LEU A N 1
ATOM 856 C CA . LEU A 1 112 ? 2.123 2.455 -6.360 1.00 88.19 112 LEU A CA 1
ATOM 857 C C . LEU A 1 112 ? 2.660 3.784 -6.873 1.00 88.19 112 LEU A C 1
ATOM 859 O O . LEU A 1 112 ? 3.069 4.674 -6.124 1.00 88.19 112 LEU A O 1
ATOM 863 N N . TYR A 1 113 ? 2.579 3.949 -8.185 1.00 85.00 113 TYR A N 1
ATOM 864 C CA . TYR A 1 113 ? 2.873 5.220 -8.804 1.00 85.00 113 TYR A CA 1
ATOM 865 C C . TYR A 1 113 ? 1.761 6.237 -8.531 1.00 85.00 113 TYR A C 1
ATOM 867 O O . TYR A 1 113 ? 0.602 6.024 -8.912 1.00 85.00 113 TYR A O 1
ATOM 875 N N . ILE A 1 114 ? 2.135 7.365 -7.925 1.00 87.62 114 ILE A N 1
ATOM 876 C CA . ILE A 1 114 ? 1.235 8.492 -7.679 1.00 87.62 114 ILE A CA 1
ATOM 877 C C . ILE A 1 114 ? 1.084 9.281 -8.984 1.00 87.62 114 ILE A C 1
ATOM 879 O O . ILE A 1 114 ? 1.971 10.043 -9.370 1.00 87.62 114 ILE A O 1
ATOM 883 N N . THR A 1 115 ? -0.040 9.088 -9.675 1.00 85.62 115 THR A N 1
ATOM 884 C CA . THR A 1 115 ? -0.419 9.868 -10.863 1.00 85.62 115 THR A CA 1
ATOM 885 C C . THR A 1 115 ? -1.378 10.998 -10.478 1.00 85.62 115 THR A C 1
ATOM 887 O O . THR A 1 115 ? -2.090 10.876 -9.477 1.00 85.62 115 THR A O 1
ATOM 890 N N . PRO A 1 116 ? -1.493 12.074 -11.283 1.00 87.12 116 PRO A N 1
ATOM 891 C CA . PRO A 1 116 ? -2.487 13.120 -11.038 1.00 87.12 116 PRO A CA 1
ATOM 892 C C . PRO A 1 116 ? -3.926 12.589 -10.979 1.00 87.12 116 PRO A C 1
ATOM 894 O O . PRO A 1 116 ? -4.745 13.112 -10.230 1.00 87.12 116 PRO A O 1
ATOM 897 N N . GLN A 1 117 ? -4.242 11.549 -11.757 1.00 86.06 117 GLN A N 1
ATOM 898 C CA . GLN A 1 117 ? -5.559 10.910 -11.748 1.00 86.06 117 GLN A CA 1
ATOM 899 C C . GLN A 1 117 ? -5.849 10.204 -10.419 1.00 86.06 117 GLN A C 1
ATOM 901 O O . GLN A 1 117 ? -6.922 10.395 -9.847 1.00 86.06 117 GLN A O 1
ATOM 906 N N . ARG A 1 118 ? -4.886 9.435 -9.900 1.00 85.88 118 ARG A N 1
ATOM 907 C CA . ARG A 1 118 ? -5.041 8.734 -8.619 1.00 85.88 118 ARG A CA 1
ATOM 908 C C . ARG A 1 118 ? -5.047 9.697 -7.442 1.00 85.88 118 ARG A C 1
ATOM 910 O O . ARG A 1 118 ? -5.885 9.567 -6.565 1.00 85.88 118 ARG A O 1
ATOM 917 N N . PHE A 1 119 ? -4.192 10.716 -7.470 1.00 87.31 119 PHE A N 1
ATOM 918 C CA . PHE A 1 119 ? -4.128 11.732 -6.416 1.00 87.31 119 PHE A CA 1
ATOM 919 C C . PHE A 1 119 ? -5.436 12.528 -6.259 1.00 87.31 119 PHE A C 1
ATOM 921 O O . PHE A 1 119 ? -5.718 13.055 -5.193 1.00 87.31 119 PHE A O 1
ATOM 928 N N . ARG A 1 120 ? -6.257 12.625 -7.316 1.00 88.31 120 ARG A N 1
ATOM 929 C CA . ARG A 1 120 ? -7.592 13.244 -7.234 1.00 88.31 120 ARG A CA 1
ATOM 930 C C . ARG A 1 120 ? -8.652 12.356 -6.583 1.00 88.31 120 ARG A C 1
ATOM 932 O O . ARG A 1 120 ? -9.688 12.878 -6.191 1.00 88.31 120 ARG A O 1
ATOM 939 N N . SER A 1 121 ? -8.442 11.043 -6.558 1.00 85.88 121 SER A N 1
ATOM 940 C CA . SER A 1 121 ? -9.447 10.055 -6.142 1.00 85.88 121 SER A CA 1
ATOM 941 C C . SER A 1 121 ? -9.101 9.345 -4.834 1.00 85.88 121 SER A C 1
ATOM 943 O O . SER A 1 121 ? -10.002 8.814 -4.198 1.00 85.88 121 SER A O 1
ATOM 945 N N . HIS A 1 122 ? -7.829 9.348 -4.432 1.00 88.00 122 HIS A N 1
ATOM 946 C CA . HIS A 1 122 ? -7.326 8.625 -3.270 1.00 88.00 122 HIS A CA 1
ATOM 947 C C . HIS A 1 122 ? -6.288 9.464 -2.526 1.00 88.00 122 HIS A C 1
ATOM 949 O O . HIS A 1 122 ? -5.500 10.187 -3.147 1.00 88.00 122 HIS A O 1
ATOM 955 N N . ASP A 1 123 ? -6.253 9.307 -1.206 1.00 91.56 123 ASP A N 1
ATOM 956 C CA . ASP A 1 123 ? -5.203 9.874 -0.373 1.00 91.56 123 ASP A CA 1
ATOM 957 C C . ASP A 1 123 ? -3.933 9.021 -0.440 1.00 91.56 123 ASP A C 1
ATOM 959 O O . ASP A 1 123 ? -3.972 7.793 -0.534 1.00 91.56 123 ASP A O 1
ATOM 963 N N . PHE A 1 124 ? -2.786 9.692 -0.376 1.00 89.44 124 PHE A N 1
ATOM 964 C CA . PHE A 1 124 ? -1.473 9.060 -0.395 1.00 89.44 124 PHE A CA 1
ATOM 965 C C . PHE A 1 124 ? -0.655 9.504 0.808 1.00 89.44 124 PHE A C 1
ATOM 967 O O . PHE A 1 124 ? -0.628 10.685 1.161 1.00 89.44 124 PHE A O 1
ATOM 974 N N . LEU A 1 125 ? 0.099 8.565 1.377 1.00 87.75 125 LEU A N 1
ATOM 975 C CA . LEU A 1 125 ? 1.212 8.916 2.249 1.00 87.75 125 LEU A CA 1
ATOM 976 C C . LEU A 1 125 ? 2.272 9.707 1.464 1.00 87.75 125 LEU A C 1
ATOM 978 O O . LEU A 1 125 ? 2.349 9.596 0.233 1.00 87.75 125 LEU A O 1
ATOM 982 N N . PRO A 1 126 ? 3.126 10.489 2.153 1.00 88.25 126 PRO A N 1
ATOM 983 C CA . PRO A 1 126 ? 4.277 11.108 1.513 1.00 88.25 126 PRO A CA 1
ATOM 984 C C . PRO A 1 126 ? 5.077 10.077 0.698 1.00 88.25 126 PRO A C 1
ATOM 986 O O . PRO A 1 126 ? 5.297 8.961 1.174 1.00 88.25 126 PRO A O 1
ATOM 989 N N . PRO A 1 127 ? 5.521 10.420 -0.525 1.00 88.06 127 PRO A N 1
ATOM 990 C CA . PRO A 1 127 ? 6.198 9.463 -1.387 1.00 88.06 127 PRO A CA 1
ATOM 991 C C . PRO A 1 127 ? 7.511 9.009 -0.745 1.00 88.06 127 PRO A C 1
ATOM 993 O O . PRO A 1 127 ? 8.380 9.829 -0.450 1.00 88.06 127 PRO A O 1
ATOM 996 N N . TYR A 1 128 ? 7.668 7.698 -0.581 1.00 85.94 128 TYR A N 1
ATOM 997 C CA . TYR A 1 128 ? 8.852 7.079 0.026 1.00 85.94 128 TYR A CA 1
ATOM 998 C C . TYR A 1 128 ? 9.865 6.560 -1.006 1.00 85.94 128 TYR A C 1
ATOM 1000 O O . TYR A 1 128 ? 11.005 6.260 -0.656 1.00 85.94 128 TYR A O 1
ATOM 1008 N N . PHE A 1 129 ? 9.481 6.464 -2.283 1.00 86.38 129 PHE A N 1
ATOM 1009 C CA . PHE A 1 129 ? 10.352 6.019 -3.369 1.00 86.38 129 PHE A CA 1
ATOM 1010 C C . PHE A 1 129 ? 10.205 6.912 -4.605 1.00 86.38 129 PHE A C 1
ATOM 1012 O O . PHE A 1 129 ? 9.106 7.343 -4.960 1.00 86.38 129 PHE A O 1
ATOM 1019 N N . SER A 1 130 ? 11.325 7.204 -5.269 1.00 82.19 130 SER A N 1
ATOM 1020 C CA . SER A 1 130 ? 11.366 8.002 -6.495 1.00 82.19 130 SER A CA 1
ATOM 1021 C C . SER A 1 130 ? 12.269 7.335 -7.516 1.00 82.19 130 SER A C 1
ATOM 1023 O O . SER A 1 130 ? 13.406 6.968 -7.232 1.00 82.19 130 SER A O 1
ATOM 1025 N N . SER A 1 131 ? 11.776 7.258 -8.736 1.00 72.25 131 SER A N 1
ATOM 1026 C CA . SER A 1 131 ? 12.462 6.684 -9.886 1.00 72.25 131 SER A CA 1
ATOM 1027 C C . SER A 1 131 ? 11.737 7.178 -11.135 1.00 72.25 131 SER A C 1
ATOM 1029 O O . SER A 1 131 ? 10.880 8.047 -11.036 1.00 72.25 131 SER A O 1
ATOM 1031 N N . GLY A 1 132 ? 12.127 6.703 -12.309 1.00 69.44 132 GLY A N 1
ATOM 1032 C CA . GLY A 1 132 ? 11.443 7.035 -13.550 1.00 69.44 132 GLY A CA 1
ATOM 1033 C C . GLY A 1 132 ? 11.474 5.846 -14.489 1.00 69.44 132 GLY A C 1
ATOM 1034 O O . GLY A 1 132 ? 12.100 4.826 -14.182 1.00 69.44 132 GLY A O 1
ATOM 1035 N N . LEU A 1 133 ? 10.824 5.998 -15.639 1.00 70.44 133 LEU A N 1
ATOM 1036 C CA . LEU A 1 133 ? 10.835 4.993 -16.694 1.00 70.44 133 LEU A CA 1
ATOM 1037 C C . LEU A 1 133 ? 12.279 4.717 -17.113 1.00 70.44 133 LEU A C 1
ATOM 1039 O O . LEU A 1 133 ? 13.023 5.619 -17.508 1.00 70.44 133 LEU A O 1
ATOM 1043 N N . ARG A 1 134 ? 12.685 3.454 -17.007 1.00 71.12 134 ARG A N 1
ATOM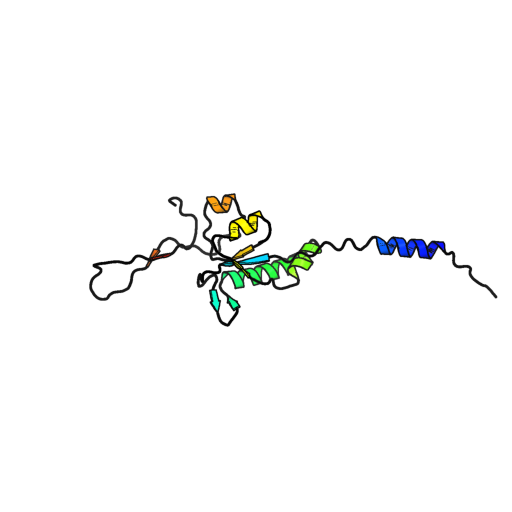 1044 C CA . ARG A 1 134 ? 13.980 2.986 -17.494 1.00 71.12 134 ARG A CA 1
ATOM 1045 C C . ARG A 1 134 ? 13.764 1.806 -18.418 1.00 71.12 134 ARG A C 1
ATOM 1047 O O . ARG A 1 134 ? 13.031 0.878 -18.086 1.00 71.12 134 ARG A O 1
ATOM 1054 N N . ALA A 1 135 ? 14.436 1.856 -19.560 1.00 75.38 135 ALA A N 1
ATOM 1055 C CA . ALA A 1 135 ? 14.566 0.717 -20.443 1.00 75.38 135 ALA A CA 1
ATOM 1056 C C . ALA A 1 135 ? 15.542 -0.280 -19.814 1.00 75.38 135 ALA A C 1
ATOM 1058 O O . ALA A 1 135 ? 16.709 0.048 -19.588 1.00 75.38 135 ALA A O 1
ATOM 1059 N N . VAL A 1 136 ? 15.072 -1.494 -19.545 1.00 72.25 136 VAL A N 1
ATOM 1060 C CA . VAL A 1 136 ? 15.950 -2.623 -19.239 1.00 72.25 136 VAL A CA 1
ATOM 1061 C C . VAL A 1 136 ? 16.198 -3.384 -20.531 1.00 72.25 136 VAL A C 1
ATOM 1063 O O . VAL A 1 136 ? 15.256 -3.797 -21.208 1.00 72.25 136 VAL A O 1
ATOM 1066 N N . VAL A 1 137 ? 17.476 -3.546 -20.869 1.00 75.31 137 VAL A N 1
ATOM 1067 C CA . VAL A 1 137 ? 17.933 -4.264 -22.060 1.00 75.31 137 VAL A CA 1
ATOM 1068 C C . VAL A 1 137 ? 18.819 -5.427 -21.639 1.00 75.31 137 VAL A C 1
ATOM 1070 O O . VAL A 1 137 ? 19.578 -5.331 -20.674 1.00 75.31 137 VAL A O 1
ATOM 1073 N N . MET A 1 138 ? 18.717 -6.542 -22.357 1.00 74.94 138 MET A N 1
ATOM 1074 C CA . MET A 1 138 ? 19.595 -7.686 -22.137 1.00 74.94 138 MET A CA 1
ATOM 1075 C C . MET A 1 138 ? 21.039 -7.285 -22.450 1.00 74.94 138 MET A C 1
ATOM 1077 O O . MET A 1 138 ? 21.324 -6.808 -23.548 1.00 74.9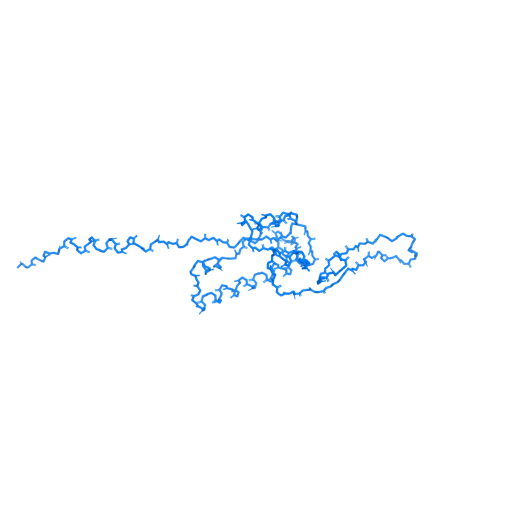4 138 MET A O 1
ATOM 1081 N N . SER A 1 139 ? 21.951 -7.510 -21.504 1.00 70.50 139 SER A N 1
ATOM 1082 C CA . SER A 1 139 ? 23.382 -7.362 -21.763 1.00 70.50 139 SER A CA 1
ATOM 1083 C C . SER A 1 139 ? 23.819 -8.467 -22.727 1.00 70.50 139 SER A C 1
ATOM 1085 O O . SER A 1 139 ? 23.861 -9.638 -22.345 1.00 70.50 139 SER A O 1
ATOM 1087 N N . ARG A 1 140 ? 24.082 -8.117 -23.991 1.00 68.56 140 ARG A N 1
ATOM 1088 C CA . ARG A 1 140 ? 24.756 -8.996 -24.956 1.00 68.56 140 ARG A CA 1
ATOM 1089 C C . ARG A 1 140 ? 26.187 -8.489 -25.161 1.00 68.56 140 ARG A C 1
ATOM 1091 O O . ARG A 1 140 ? 26.344 -7.278 -25.310 1.00 68.56 140 ARG A O 1
ATOM 1098 N N . PRO A 1 141 ? 27.205 -9.368 -25.189 1.00 63.00 141 PRO A N 1
ATOM 1099 C CA . PRO A 1 141 ? 28.585 -8.943 -25.414 1.00 63.00 141 PRO A CA 1
ATOM 1100 C C . PRO A 1 141 ? 28.780 -8.308 -26.802 1.00 63.00 141 PRO A C 1
ATOM 1102 O O . PRO A 1 141 ? 29.510 -7.329 -26.925 1.00 63.00 141 PRO A O 1
ATOM 1105 N N . ASP A 1 142 ? 28.060 -8.795 -27.824 1.00 61.97 142 ASP A N 1
ATOM 1106 C CA . ASP A 1 142 ? 28.312 -8.441 -29.221 1.00 61.97 142 ASP A CA 1
ATOM 1107 C C . ASP A 1 142 ? 26.974 -8.292 -29.983 1.00 61.97 142 ASP A C 1
ATOM 1109 O O . ASP A 1 142 ? 26.259 -9.269 -30.189 1.00 61.97 142 ASP A O 1
ATOM 1113 N N . HIS A 1 143 ? 26.643 -7.069 -30.413 1.00 52.44 143 HIS A N 1
ATOM 1114 C CA . HIS A 1 143 ? 25.501 -6.684 -31.272 1.00 52.44 143 HIS A CA 1
ATOM 1115 C C . HIS A 1 143 ? 24.074 -6.662 -30.665 1.00 52.44 143 HIS A C 1
ATOM 1117 O O . HIS A 1 143 ? 23.511 -7.655 -30.197 1.00 52.44 143 HIS A O 1
ATOM 1123 N N . LEU A 1 144 ? 23.445 -5.479 -30.752 1.00 54.94 144 LEU A N 1
ATOM 1124 C CA . LEU A 1 144 ? 22.042 -5.201 -30.415 1.00 54.94 144 LEU A CA 1
ATOM 1125 C C . LEU A 1 144 ? 21.220 -4.998 -31.700 1.00 54.94 144 LEU A C 1
ATOM 1127 O O . LEU A 1 144 ? 20.817 -3.881 -32.007 1.00 54.94 144 LEU A O 1
ATOM 1131 N N . ASP A 1 145 ? 20.954 -6.069 -32.447 1.00 54.09 145 ASP A N 1
ATOM 1132 C CA . ASP A 1 145 ? 20.148 -5.963 -33.678 1.00 54.09 145 ASP A CA 1
ATOM 1133 C C . ASP A 1 145 ? 18.631 -6.025 -33.405 1.00 54.09 145 ASP A C 1
ATOM 1135 O O . ASP A 1 145 ? 17.827 -5.610 -34.234 1.00 54.09 145 ASP A O 1
ATOM 1139 N N . LEU A 1 146 ? 18.227 -6.481 -32.211 1.00 48.78 146 LEU A N 1
ATOM 1140 C CA . LEU A 1 146 ? 16.844 -6.488 -31.719 1.00 48.78 146 LEU A CA 1
ATOM 1141 C C . LEU A 1 146 ? 16.847 -6.292 -30.196 1.00 48.78 146 LEU A C 1
ATOM 1143 O O . LEU A 1 146 ? 17.267 -7.178 -29.447 1.00 48.78 146 LEU A O 1
ATOM 1147 N N . VAL A 1 147 ? 16.384 -5.127 -29.738 1.00 52.78 147 VAL A N 1
ATOM 1148 C CA . VAL A 1 147 ? 16.268 -4.795 -28.313 1.00 52.78 147 VAL A CA 1
ATOM 1149 C C . VAL A 1 147 ? 14.831 -5.035 -27.860 1.00 52.78 147 VAL A C 1
ATOM 1151 O O . VAL A 1 147 ? 13.927 -4.284 -28.215 1.00 52.78 147 VAL A O 1
ATOM 1154 N N . THR A 1 148 ? 14.611 -6.062 -27.041 1.00 50.53 148 THR A N 1
ATOM 1155 C CA . THR A 1 148 ? 13.393 -6.147 -26.227 1.00 50.53 148 THR A CA 1
ATOM 1156 C C . THR A 1 148 ? 13.551 -5.170 -25.068 1.00 50.53 148 THR A C 1
ATOM 1158 O O . THR A 1 148 ? 14.378 -5.389 -24.184 1.00 50.53 148 THR A O 1
ATOM 1161 N N . VAL A 1 149 ? 12.806 -4.065 -25.103 1.00 50.41 149 VAL A N 1
ATOM 1162 C CA . VAL A 1 149 ? 12.788 -3.066 -24.031 1.00 50.41 149 VAL A CA 1
ATOM 1163 C C . VAL A 1 149 ? 11.710 -3.452 -23.027 1.00 50.41 149 VAL A C 1
ATOM 1165 O O . VAL A 1 149 ? 10.526 -3.429 -23.356 1.00 50.41 149 VAL A O 1
ATOM 1168 N N . PHE A 1 150 ? 12.111 -3.766 -21.797 1.00 45.44 150 PHE A N 1
ATOM 1169 C CA . PHE A 1 150 ? 11.176 -3.812 -20.675 1.00 45.44 150 PHE A CA 1
ATOM 1170 C C . PHE A 1 150 ? 11.120 -2.422 -20.046 1.00 45.44 150 PHE A C 1
ATOM 1172 O O . PHE A 1 150 ? 12.141 -1.899 -19.594 1.00 45.44 150 PHE A O 1
ATOM 1179 N N . VAL A 1 151 ? 9.936 -1.813 -20.052 1.00 49.38 151 VAL A N 1
ATOM 1180 C CA . VAL A 1 151 ? 9.679 -0.533 -19.392 1.00 49.38 151 VAL A CA 1
ATOM 1181 C C . VAL A 1 151 ? 9.100 -0.835 -18.015 1.00 49.38 151 VAL A C 1
ATOM 1183 O O . VAL A 1 151 ? 7.962 -1.280 -17.908 1.00 49.38 151 VAL A O 1
ATOM 1186 N N . MET A 1 152 ? 9.888 -0.623 -16.960 1.00 46.75 152 MET A N 1
ATOM 1187 C CA . MET A 1 152 ? 9.397 -0.736 -15.584 1.00 46.75 152 MET A CA 1
ATOM 1188 C C . MET A 1 152 ? 8.993 0.644 -15.064 1.00 46.75 152 MET A C 1
ATOM 1190 O O . MET A 1 152 ? 9.777 1.594 -15.142 1.00 46.75 152 MET A O 1
ATOM 1194 N N . MET A 1 153 ? 7.773 0.751 -14.534 1.00 46.16 153 MET A N 1
ATOM 1195 C CA . MET A 1 153 ? 7.276 1.966 -13.889 1.00 46.16 153 MET A CA 1
ATOM 1196 C C . MET A 1 153 ? 7.616 1.937 -12.408 1.00 46.16 153 MET A C 1
ATOM 1198 O O . MET A 1 153 ? 7.134 1.080 -11.679 1.00 46.16 153 MET A O 1
ATOM 1202 N N . LEU A 1 154 ? 8.401 2.902 -11.949 1.00 49.50 154 LEU A N 1
ATOM 1203 C CA . LEU A 1 154 ? 8.588 3.165 -10.532 1.00 49.50 154 LEU A CA 1
ATOM 1204 C C . LEU A 1 154 ? 8.697 4.700 -10.360 1.00 49.50 154 LEU A C 1
ATOM 1206 O O . LEU A 1 154 ? 9.525 5.299 -11.041 1.00 49.50 154 LEU A O 1
ATOM 1210 N N . GLY A 1 155 ? 7.951 5.322 -9.433 1.00 43.94 155 GLY A N 1
ATOM 1211 C CA . GLY A 1 155 ? 8.191 6.665 -8.838 1.00 43.94 155 GLY A CA 1
ATOM 1212 C C . GLY A 1 155 ? 7.790 7.983 -9.567 1.00 43.94 155 GLY A C 1
ATOM 1213 O O . GLY A 1 155 ? 8.054 8.156 -10.738 1.00 43.94 155 GLY A O 1
ATOM 1214 N N . LYS A 1 156 ? 7.243 8.950 -8.798 1.00 40.00 156 LYS A N 1
ATOM 1215 C CA . LYS A 1 156 ? 6.867 10.378 -9.055 1.00 40.00 156 LYS A CA 1
ATOM 1216 C C . LYS A 1 156 ? 6.301 10.825 -10.423 1.00 40.00 156 LYS A C 1
ATOM 1218 O O . LYS A 1 156 ? 7.010 10.680 -11.403 1.00 40.00 156 LYS A O 1
ATOM 1223 N N . PRO A 1 157 ? 5.181 11.592 -10.440 1.00 43.16 157 PRO A N 1
ATOM 1224 C CA . PRO A 1 157 ? 4.332 11.861 -11.606 1.00 43.16 157 PRO A CA 1
ATOM 1225 C C . PRO A 1 157 ? 5.069 12.075 -12.931 1.00 43.16 157 PRO A C 1
ATOM 1227 O O . PRO A 1 157 ? 5.840 13.028 -13.063 1.00 43.16 157 PRO A O 1
ATOM 1230 N N . ASP A 1 158 ? 4.747 11.257 -13.929 1.00 49.03 158 ASP A N 1
ATOM 1231 C CA . ASP A 1 158 ? 5.031 11.564 -15.321 1.00 49.03 158 ASP A CA 1
ATOM 1232 C C . ASP A 1 158 ? 3.980 12.572 -15.792 1.00 49.03 158 ASP A C 1
ATOM 1234 O O . ASP A 1 158 ? 2.779 12.303 -15.769 1.00 49.03 158 ASP A O 1
ATOM 1238 N N . VAL A 1 159 ? 4.433 13.770 -16.150 1.00 47.88 159 VAL A N 1
ATOM 1239 C CA . VAL A 1 159 ? 3.586 14.838 -16.702 1.00 47.88 159 VAL A CA 1
ATOM 1240 C C . VAL A 1 159 ? 3.274 14.624 -18.189 1.00 47.88 159 VAL A C 1
ATOM 1242 O O . VAL A 1 159 ? 2.575 15.444 -18.782 1.00 47.88 159 VAL A O 1
ATOM 1245 N N . TYR A 1 160 ? 3.787 13.544 -18.785 1.00 42.62 160 TYR A N 1
ATOM 1246 C CA . TYR A 1 160 ? 3.608 13.178 -20.189 1.00 42.62 160 TYR A CA 1
ATOM 1247 C C . TYR A 1 160 ? 2.886 11.835 -20.399 1.00 42.62 160 TYR A C 1
ATOM 1249 O O . TYR A 1 160 ? 2.781 11.400 -21.548 1.00 42.62 160 TYR A O 1
ATOM 1257 N N . ALA A 1 161 ? 2.384 11.204 -19.331 1.00 46.38 161 ALA A N 1
ATOM 1258 C CA . ALA A 1 161 ? 1.512 10.027 -19.395 1.00 46.38 161 ALA A CA 1
ATOM 1259 C C . ALA A 1 161 ? 0.023 10.407 -19.398 1.00 46.38 161 ALA A C 1
ATOM 1261 O O . ALA A 1 161 ? -0.358 11.343 -18.653 1.00 46.38 161 ALA A O 1
#

Organism: Hemiselmis andersenii (NCBI:txid464988)

Foldseek 3Di:
DDDDDDDPVVVVVVVVVVVPPPPPPDADAAAAEEAPPDDPQFWDDDPNDIDHDQLVVVQVVLVVQLVVCVVVVHDPNSNSNSPDDHDYHHDHPVCVLVCVVVVVHRYYTYLDEDEPVCVVRDDDDDNPDADAWDWDFDDDPDDDPDTDTDTDDHHDYDPPD

Sequence (161 aa):
LFGTMVSSSAWALVVLLLSRSAAVAEYTPIRVGACEDAFAPFVYFAHGETVGFDVEQWKVIHSLSAQDAVRTGGDMSAMLSLEREPEIELVKFDDFENRFANGTLDVFLCGLYITPQRFRSHDFLPPYFSSGLRAVVMSRPDHLDLVTVFVMMLGKPDVYA

Secondary structure (DSSP, 8-state):
-------THHHHHHHHHHTTS---PPP----EEEESS-BTTTBEEETTEEESHHHHHHHHHHHHHHHHHHHHT--HHHHHHTSSPPPEEEE-TTTHHHHHHTTS-SEEES-----HHHHTTS--PPP------EEE----SS--SS---EEE--SS--TT-